Protein AF-E3L782-F1 (afdb_monomer)

Secondary structure (DSSP, 8-state):
---PPP---PPPPPTTS--STTPPPHHHHHHHHHHSTTHHHHHHHGGG-HHHHHHHHHHHHHHHHHTT--S--HHHHHHHHHHHHHHHHHHHHHHHHHHTT-SS--HHHHHHHHHH-TTHHHHHHHHTT--------------------------

Mean predicted aligned error: 11.63 Å

Nearest PDB structures (foldseek):
  4lun-assembly1_U  TM=2.383E-01  e=4.162E+00  Saccharomyces cerevisiae S288C

Sequence (155 aa):
MSSARPFQRRRDPPWDLDGINHGPSSNAILLQWISTEDNYRRWDRTTFDPTERLNICEEIVRHMQMQGIAHRHARGINTRIQILRRSYNTAREFVNHARGNTNEIAPVILGYAQRVCPYWDLLDPVMGGQHPQSHQAYTLADSETSSDTESTNTI

Radius of gyration: 25.57 Å; Cα contacts (8 Å, |Δi|>4): 113; chains: 1; bounding box: 50×73×89 Å

Organism: Puccinia graminis f. sp. tritici (strain CRL 75-36-700-3 / race SCCL) (NCBI:txid418459)

pLDDT: mean 83.86, std 20.06, range [38.28, 98.44]

Structure (mmCIF, N/CA/C/O backbone):
data_AF-E3L782-F1
#
_entry.id   AF-E3L782-F1
#
loop_
_atom_site.group_PDB
_atom_site.id
_atom_site.type_symbol
_atom_site.label_atom_id
_atom_site.label_alt_id
_atom_site.label_comp_id
_atom_site.label_asym_id
_atom_site.label_entity_id
_atom_site.label_seq_id
_atom_site.pdbx_PDB_ins_code
_atom_site.Cartn_x
_atom_site.Cartn_y
_atom_site.Cartn_z
_atom_site.occupancy
_atom_site.B_iso_or_equiv
_atom_site.auth_seq_id
_atom_site.auth_comp_id
_atom_site.auth_asym_id
_atom_site.auth_atom_id
_atom_site.pdbx_PDB_model_num
ATOM 1 N N . MET A 1 1 ? 6.777 -18.622 46.997 1.00 39.44 1 MET A N 1
ATOM 2 C CA . MET A 1 1 ? 7.573 -17.958 45.941 1.00 39.44 1 MET A CA 1
ATOM 3 C C . MET A 1 1 ? 6.720 -17.902 44.680 1.00 39.44 1 MET A C 1
ATOM 5 O O . MET A 1 1 ? 6.605 -18.905 43.990 1.00 39.44 1 MET A O 1
ATOM 9 N N . SER A 1 2 ? 6.039 -16.782 44.430 1.00 45.66 2 SER A N 1
ATOM 10 C CA . SER A 1 2 ? 5.194 -16.618 43.240 1.00 45.66 2 SER A CA 1
ATOM 11 C C . SER A 1 2 ? 6.065 -16.230 42.051 1.00 45.66 2 SER A C 1
ATOM 13 O O . SER A 1 2 ? 6.629 -15.140 42.024 1.00 45.66 2 SER A O 1
ATOM 15 N N . SER A 1 3 ? 6.205 -17.133 41.082 1.00 45.53 3 SER A N 1
ATOM 16 C CA . SER A 1 3 ? 6.888 -16.842 39.823 1.00 45.53 3 SER A CA 1
ATOM 17 C C . SER A 1 3 ? 5.935 -16.051 38.924 1.00 45.53 3 SER A C 1
ATOM 19 O O . SER A 1 3 ? 4.973 -16.598 38.382 1.00 45.53 3 SER A O 1
ATOM 21 N N . ALA A 1 4 ? 6.157 -14.740 38.815 1.00 55.34 4 ALA A N 1
ATOM 22 C CA . ALA A 1 4 ? 5.481 -13.914 37.827 1.00 55.34 4 ALA A CA 1
ATOM 23 C C . ALA A 1 4 ? 5.987 -14.319 36.436 1.00 55.34 4 ALA A C 1
ATOM 25 O O . ALA A 1 4 ? 7.176 -14.200 36.138 1.00 55.34 4 ALA A O 1
ATOM 26 N N . ARG A 1 5 ? 5.085 -14.824 35.585 1.00 54.94 5 ARG A N 1
ATOM 27 C CA . ARG A 1 5 ? 5.408 -15.106 34.183 1.00 54.94 5 ARG A CA 1
ATOM 28 C C . ARG A 1 5 ? 5.809 -13.786 33.516 1.00 54.94 5 ARG A C 1
ATOM 30 O O . ARG A 1 5 ? 5.038 -12.829 33.605 1.00 54.94 5 ARG A O 1
ATOM 37 N N . PRO A 1 6 ? 6.972 -13.702 32.851 1.00 51.19 6 PRO A N 1
ATOM 38 C CA . PRO A 1 6 ? 7.335 -12.493 32.136 1.00 51.19 6 PRO A CA 1
ATOM 39 C C . PRO A 1 6 ? 6.281 -12.238 31.056 1.00 51.19 6 PRO A C 1
ATOM 41 O O . PRO A 1 6 ? 5.948 -13.141 30.285 1.00 51.19 6 PRO A O 1
ATOM 44 N N . PHE A 1 7 ? 5.746 -11.014 31.007 1.00 48.34 7 PHE A N 1
ATOM 45 C CA . PHE A 1 7 ? 4.924 -10.546 29.896 1.00 48.34 7 PHE A CA 1
ATOM 46 C C . PHE A 1 7 ? 5.781 -10.583 28.630 1.00 48.34 7 PHE A C 1
ATOM 48 O O . PHE A 1 7 ? 6.479 -9.627 28.288 1.00 48.34 7 PHE A O 1
ATOM 55 N N . GLN A 1 8 ? 5.758 -11.712 27.929 1.00 55.75 8 GLN A N 1
ATOM 56 C CA . GLN A 1 8 ? 6.239 -11.780 26.564 1.00 55.75 8 GLN A CA 1
ATOM 57 C C . GLN A 1 8 ? 5.331 -10.854 25.760 1.00 55.75 8 GLN A C 1
ATOM 59 O O . GLN A 1 8 ? 4.176 -11.195 25.499 1.00 55.75 8 GLN A O 1
ATOM 64 N N . ARG A 1 9 ? 5.830 -9.661 25.406 1.00 56.12 9 ARG A N 1
ATOM 65 C CA . ARG A 1 9 ? 5.180 -8.807 24.408 1.00 56.12 9 ARG A CA 1
ATOM 66 C C . ARG A 1 9 ? 5.077 -9.640 23.140 1.00 56.12 9 ARG A C 1
ATOM 68 O O . ARG A 1 9 ? 6.077 -9.845 22.451 1.00 56.12 9 ARG A O 1
ATOM 75 N N . ARG A 1 10 ? 3.895 -10.199 22.885 1.00 67.81 10 ARG A N 1
ATOM 76 C CA . ARG A 1 10 ? 3.639 -10.929 21.652 1.00 67.81 10 ARG A CA 1
ATOM 77 C C . ARG A 1 10 ? 3.808 -9.915 20.531 1.00 67.81 10 ARG A C 1
ATOM 79 O O . ARG A 1 10 ? 3.151 -8.881 20.542 1.00 67.81 10 ARG A O 1
ATOM 86 N N . ARG A 1 11 ? 4.771 -10.161 19.641 1.00 76.25 11 ARG A N 1
ATOM 87 C CA . ARG A 1 11 ? 4.886 -9.374 18.413 1.00 76.25 11 ARG A CA 1
ATOM 88 C C . ARG A 1 11 ? 3.576 -9.541 17.657 1.00 76.25 11 ARG A C 1
ATOM 90 O O . ARG A 1 11 ? 3.062 -10.661 17.602 1.00 76.25 11 ARG A O 1
ATOM 97 N N . ASP A 1 12 ? 3.062 -8.448 17.109 1.00 82.81 12 ASP A N 1
ATOM 98 C CA . ASP A 1 12 ? 1.870 -8.518 16.275 1.00 82.81 12 ASP A CA 1
ATOM 99 C C . ASP A 1 12 ? 2.096 -9.525 15.143 1.00 82.81 12 ASP A C 1
ATOM 101 O O . ASP A 1 12 ? 3.210 -9.592 14.599 1.00 82.81 12 ASP A O 1
ATOM 105 N N . PRO A 1 13 ? 1.073 -10.314 14.780 1.00 89.38 13 PRO A N 1
ATOM 106 C CA . PRO A 1 13 ? 1.202 -11.248 13.679 1.00 89.38 13 PRO A CA 1
ATOM 107 C C . PRO A 1 13 ? 1.585 -10.519 12.374 1.00 89.38 13 PRO A C 1
ATOM 109 O O . PRO A 1 13 ? 1.259 -9.335 12.196 1.00 89.38 13 PRO A O 1
ATOM 112 N N . PRO A 1 14 ? 2.283 -11.192 11.441 1.00 93.94 14 PRO A N 1
ATOM 113 C CA . PRO A 1 14 ? 2.568 -10.636 10.121 1.00 93.94 14 PRO A CA 1
ATOM 114 C C . PRO A 1 14 ? 1.285 -10.193 9.407 1.00 93.94 14 PRO A C 1
ATOM 116 O O . PRO A 1 14 ? 0.268 -10.869 9.495 1.00 93.94 14 PRO A O 1
ATOM 119 N N . TRP A 1 15 ? 1.345 -9.088 8.662 1.00 96.00 15 TRP A N 1
ATOM 120 C CA . TRP A 1 15 ? 0.179 -8.467 8.011 1.00 96.00 15 TRP A CA 1
ATOM 121 C C . TRP A 1 15 ? -0.518 -9.346 6.967 1.00 96.00 15 TRP A C 1
ATOM 123 O O . TRP A 1 15 ? -1.647 -9.056 6.593 1.00 96.00 15 TRP A O 1
ATOM 133 N N . ASP A 1 16 ? 0.155 -10.385 6.477 1.00 95.88 16 ASP A N 1
ATOM 134 C CA . ASP A 1 16 ? -0.392 -11.355 5.524 1.00 95.88 16 ASP A CA 1
ATOM 135 C C . ASP A 1 16 ? -1.007 -12.586 6.193 1.00 95.88 16 ASP A C 1
ATOM 137 O O . ASP A 1 16 ? -1.721 -13.338 5.540 1.00 95.88 16 ASP A O 1
ATOM 141 N N . LEU A 1 17 ? -0.733 -12.798 7.483 1.00 94.69 17 LEU A N 1
ATOM 142 C CA . LEU A 1 17 ? -1.048 -14.032 8.211 1.00 94.69 17 LEU A CA 1
ATOM 143 C C . LEU A 1 17 ? -1.902 -13.780 9.458 1.00 94.69 17 LEU A C 1
ATOM 145 O O . LEU A 1 17 ? -1.984 -14.629 10.340 1.00 94.69 17 LEU A O 1
ATOM 149 N N . ASP A 1 18 ? -2.503 -12.600 9.559 1.00 95.75 18 ASP A N 1
ATOM 150 C CA . ASP A 1 18 ? -3.276 -12.165 10.719 1.00 95.75 18 ASP A CA 1
ATOM 151 C C . ASP A 1 18 ? -4.794 -12.199 10.499 1.00 95.75 18 ASP A C 1
ATOM 153 O O . ASP A 1 18 ? -5.545 -11.693 11.334 1.00 95.75 18 ASP A O 1
ATOM 157 N N . GLY A 1 19 ? -5.234 -12.799 9.389 1.00 95.06 19 GLY A N 1
ATOM 158 C CA . GLY A 1 19 ? -6.642 -13.060 9.115 1.00 95.06 19 GLY A CA 1
ATOM 159 C C . GLY A 1 19 ? -7.257 -13.988 10.165 1.00 95.06 19 GLY A C 1
ATOM 160 O O . GLY A 1 19 ? -6.618 -14.925 10.647 1.00 95.06 19 GLY A O 1
ATOM 161 N N . ILE A 1 20 ? -8.516 -13.729 10.520 1.00 93.69 20 ILE A N 1
ATOM 162 C CA . ILE A 1 20 ? -9.266 -14.480 11.535 1.00 93.69 20 ILE A CA 1
ATOM 163 C C . ILE A 1 20 ? -10.400 -15.247 10.856 1.00 93.69 20 ILE A C 1
ATOM 165 O O . ILE A 1 20 ? -11.035 -14.720 9.951 1.00 93.69 20 ILE A O 1
ATOM 169 N N . ASN A 1 21 ? -10.676 -16.482 11.293 1.00 90.88 21 ASN A N 1
ATOM 170 C CA . ASN A 1 21 ? -11.780 -17.316 10.787 1.00 90.88 21 ASN A CA 1
ATOM 171 C C . ASN A 1 21 ? -11.799 -17.463 9.252 1.00 90.88 21 ASN A C 1
ATOM 173 O O . ASN A 1 21 ? -12.857 -17.382 8.636 1.00 90.88 21 ASN A O 1
ATOM 177 N N . HIS A 1 22 ? -10.628 -17.656 8.633 1.00 89.12 22 HIS A N 1
ATOM 178 C CA . HIS A 1 22 ? -10.458 -17.688 7.169 1.00 89.12 22 HIS A CA 1
ATOM 179 C C . HIS A 1 22 ? -10.832 -16.379 6.444 1.00 89.12 22 HIS A C 1
ATOM 181 O O . HIS A 1 22 ? -10.947 -16.363 5.220 1.00 89.12 22 HIS A O 1
ATOM 187 N N . GLY A 1 23 ? -10.999 -15.282 7.184 1.00 93.56 23 GLY A N 1
ATOM 188 C CA . GLY A 1 23 ? -11.201 -13.942 6.650 1.00 93.56 23 GLY A CA 1
ATOM 189 C C . GLY A 1 23 ? -9.926 -13.329 6.056 1.00 93.56 23 GLY A C 1
ATOM 190 O O . GLY A 1 23 ? -8.830 -13.888 6.186 1.00 93.56 23 GLY A O 1
ATOM 191 N N . PRO A 1 24 ? -10.055 -12.163 5.400 1.00 97.06 24 PRO A N 1
ATOM 192 C CA . PRO A 1 24 ? -8.930 -11.489 4.765 1.00 97.06 24 PRO A CA 1
ATOM 193 C C . PRO A 1 24 ? -7.896 -11.024 5.801 1.00 97.06 24 PRO A C 1
ATOM 195 O O . PRO A 1 24 ? -8.240 -10.632 6.915 1.00 97.06 24 PRO A O 1
ATOM 198 N N . SER A 1 25 ? -6.618 -11.041 5.420 1.00 97.69 25 SER A N 1
ATOM 199 C CA . SER A 1 25 ? -5.530 -10.485 6.233 1.00 97.69 25 SER A CA 1
ATOM 200 C C . SER A 1 25 ? -5.544 -8.953 6.231 1.00 97.69 25 SER A C 1
ATOM 202 O O . SER A 1 25 ? -6.154 -8.324 5.361 1.00 97.69 25 SER A O 1
ATOM 204 N N . SER A 1 26 ? -4.816 -8.323 7.156 1.00 98.00 26 SER A N 1
ATOM 205 C CA . SER A 1 26 ? -4.656 -6.864 7.177 1.00 98.00 26 SER A CA 1
ATOM 206 C C . SER A 1 26 ? -4.105 -6.325 5.858 1.00 98.00 26 SER A C 1
ATOM 208 O O . SER A 1 26 ? -4.554 -5.279 5.395 1.00 98.00 26 SER A O 1
ATOM 210 N N . ASN A 1 27 ? -3.149 -7.016 5.227 1.00 97.31 27 ASN A N 1
ATOM 211 C CA . ASN A 1 27 ? -2.641 -6.615 3.915 1.00 97.31 27 ASN A CA 1
ATOM 212 C C . ASN A 1 27 ? -3.717 -6.729 2.835 1.00 97.31 27 ASN A C 1
ATOM 214 O O . ASN A 1 27 ? -3.847 -5.805 2.039 1.00 97.31 27 ASN A O 1
ATOM 218 N N . ALA A 1 28 ? -4.498 -7.812 2.813 1.00 97.38 28 ALA A N 1
ATOM 219 C CA . ALA A 1 28 ? -5.571 -7.975 1.835 1.00 97.38 28 ALA A CA 1
ATOM 220 C C . ALA A 1 28 ? -6.626 -6.863 1.967 1.00 97.38 28 ALA A C 1
ATOM 222 O O . ALA A 1 28 ? -6.986 -6.238 0.972 1.00 97.38 28 ALA A O 1
ATOM 223 N N . ILE A 1 29 ? -7.051 -6.548 3.198 1.00 97.94 29 ILE A N 1
ATOM 224 C CA . ILE A 1 29 ? -7.979 -5.440 3.480 1.00 97.94 29 ILE A CA 1
ATOM 225 C C . ILE A 1 29 ? -7.376 -4.103 3.034 1.00 97.94 29 ILE A C 1
ATOM 227 O O . ILE A 1 29 ? -8.053 -3.298 2.399 1.00 97.94 29 ILE A O 1
ATOM 231 N N . LEU A 1 30 ? -6.098 -3.863 3.343 1.00 97.69 30 LEU A N 1
ATOM 232 C CA . LEU A 1 30 ? -5.428 -2.611 3.002 1.00 97.69 30 LEU A CA 1
ATOM 233 C C . LEU A 1 30 ? -5.285 -2.425 1.488 1.00 97.69 30 LEU A C 1
ATOM 235 O O . LEU A 1 30 ? -5.543 -1.338 0.980 1.00 97.69 30 LEU A O 1
ATOM 239 N N . LEU A 1 31 ? -4.894 -3.477 0.768 1.00 97.56 31 LEU A N 1
ATOM 240 C CA . LEU A 1 31 ? -4.765 -3.463 -0.689 1.00 97.56 31 LEU A CA 1
ATOM 241 C C . LEU A 1 31 ? -6.119 -3.262 -1.364 1.00 97.56 31 LEU A C 1
ATOM 243 O O . LEU A 1 31 ? -6.212 -2.461 -2.293 1.00 97.56 31 LEU A O 1
ATOM 247 N N . GLN A 1 32 ? -7.168 -3.917 -0.861 1.00 97.25 32 GLN A N 1
ATOM 248 C CA . GLN A 1 32 ? -8.530 -3.695 -1.335 1.00 97.25 32 GLN A CA 1
ATOM 249 C C . GLN A 1 32 ? -8.948 -2.237 -1.132 1.00 97.25 32 GLN A C 1
ATOM 251 O O . GLN A 1 32 ? -9.429 -1.608 -2.070 1.00 97.25 32 GLN A O 1
ATOM 256 N N . TRP A 1 33 ? -8.733 -1.678 0.064 1.00 97.44 33 TRP A N 1
ATOM 257 C CA . TRP A 1 33 ? -9.085 -0.287 0.359 1.00 97.44 33 TRP A CA 1
ATOM 258 C C . TRP A 1 33 ? -8.330 0.693 -0.548 1.00 97.44 33 TRP A C 1
ATOM 260 O O . TRP A 1 33 ? -8.957 1.572 -1.132 1.00 97.44 33 TRP A O 1
ATOM 270 N N . ILE A 1 34 ? -7.013 0.506 -0.727 1.00 96.31 34 ILE A N 1
ATOM 271 C CA . ILE A 1 34 ? -6.165 1.326 -1.615 1.00 96.31 34 ILE A CA 1
ATOM 272 C C . ILE A 1 34 ? -6.670 1.277 -3.059 1.00 96.31 34 ILE A C 1
ATOM 274 O O . ILE A 1 34 ? -6.683 2.308 -3.724 1.00 96.31 34 ILE A O 1
ATOM 278 N N . SER A 1 35 ? -7.085 0.097 -3.522 1.00 94.38 35 SER A N 1
ATOM 279 C CA . SER A 1 35 ? -7.498 -0.140 -4.911 1.00 94.38 35 SER A CA 1
ATOM 280 C C . SER A 1 35 ? -8.963 0.198 -5.189 1.00 94.38 35 SER A C 1
ATOM 282 O O . SER A 1 35 ? -9.423 0.048 -6.318 1.00 94.38 35 SER A O 1
ATOM 284 N N . THR A 1 36 ? -9.709 0.632 -4.172 1.00 94.94 36 THR A N 1
ATOM 285 C CA . THR A 1 36 ? -11.118 1.002 -4.302 1.00 94.94 36 THR A CA 1
ATOM 286 C C . THR A 1 36 ? -11.234 2.509 -4.515 1.00 94.94 36 THR A C 1
ATOM 288 O O . THR A 1 36 ? -10.804 3.292 -3.668 1.00 94.94 36 THR A O 1
ATOM 291 N N . GLU A 1 37 ? -11.859 2.909 -5.623 1.00 91.50 37 GLU A N 1
ATOM 292 C CA . GLU A 1 37 ? -12.161 4.311 -5.948 1.00 91.50 37 GLU A CA 1
ATOM 293 C C . GLU A 1 37 ? -10.931 5.245 -5.822 1.00 91.50 37 GLU A C 1
ATOM 295 O O . GLU A 1 37 ? -9.822 4.898 -6.221 1.00 91.50 37 GLU A O 1
ATOM 300 N N . ASP A 1 38 ? -11.119 6.452 -5.275 1.00 93.25 38 ASP A N 1
ATOM 301 C CA . ASP A 1 38 ? -10.081 7.475 -5.099 1.00 93.25 38 ASP A CA 1
ATOM 302 C C . ASP A 1 38 ? -9.420 7.405 -3.704 1.00 93.25 38 ASP A C 1
ATOM 304 O O . ASP A 1 38 ? -8.796 8.370 -3.255 1.00 93.25 38 ASP A O 1
ATOM 308 N N . ASN A 1 39 ? -9.559 6.283 -2.983 1.00 96.31 39 ASN A N 1
ATOM 309 C CA . ASN A 1 39 ? -9.123 6.145 -1.587 1.00 96.31 39 ASN A CA 1
ATOM 310 C C . ASN A 1 39 ? -7.627 6.408 -1.402 1.00 96.31 39 ASN A C 1
ATOM 312 O O . ASN A 1 39 ? -7.226 7.165 -0.511 1.00 96.31 39 ASN A O 1
ATOM 316 N N . TYR A 1 40 ? -6.783 5.839 -2.267 1.00 96.31 40 TYR A N 1
ATOM 317 C CA . TYR A 1 40 ? -5.348 6.106 -2.207 1.00 96.31 40 TYR A CA 1
ATOM 318 C C . TYR A 1 40 ? -5.039 7.594 -2.387 1.00 96.31 40 TYR A C 1
ATOM 320 O O . TYR A 1 40 ? -4.255 8.151 -1.619 1.00 96.31 40 TYR A O 1
ATOM 328 N N . ARG A 1 41 ? -5.685 8.266 -3.348 1.00 94.56 41 ARG A N 1
ATOM 329 C CA . ARG A 1 41 ? -5.489 9.703 -3.578 1.00 94.56 41 ARG A CA 1
ATOM 330 C C . ARG A 1 41 ? -6.009 10.531 -2.406 1.00 94.56 41 ARG A C 1
ATOM 332 O O . ARG A 1 41 ? -5.370 11.519 -2.043 1.00 94.56 41 ARG A O 1
ATOM 339 N N . ARG A 1 42 ? -7.120 10.118 -1.781 1.00 95.88 42 ARG A N 1
ATOM 340 C CA . ARG A 1 42 ? -7.647 10.720 -0.547 1.00 95.88 42 ARG A CA 1
ATOM 341 C C . ARG A 1 42 ? -6.592 10.683 0.557 1.00 95.88 42 ARG A C 1
ATOM 343 O O . ARG A 1 42 ? -6.303 11.716 1.149 1.00 95.88 42 ARG A O 1
ATOM 350 N N . TRP A 1 43 ? -5.946 9.538 0.770 1.00 97.06 43 TRP A N 1
ATOM 351 C CA . TRP A 1 43 ? -4.845 9.409 1.730 1.00 97.06 43 TRP A CA 1
ATOM 352 C C . TRP A 1 43 ? -3.565 10.153 1.304 1.00 97.06 43 TRP A C 1
ATOM 354 O O . TRP A 1 43 ? -2.857 10.714 2.141 1.00 97.06 43 TRP A O 1
ATOM 364 N N . ASP A 1 44 ? -3.22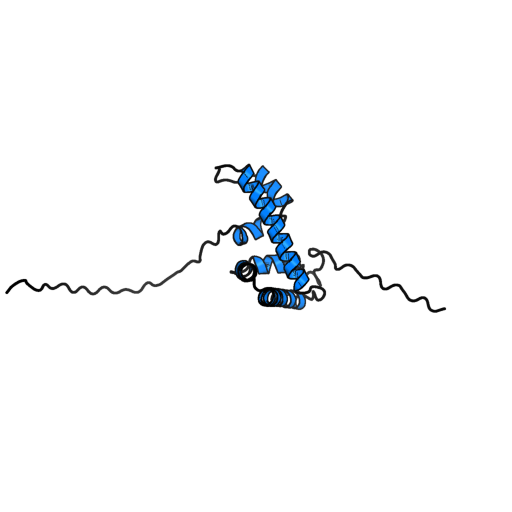9 10.191 0.015 1.00 95.62 44 ASP A N 1
ATOM 365 C CA . ASP A 1 44 ? -2.016 10.866 -0.463 1.00 95.62 44 ASP A CA 1
ATOM 366 C C . ASP A 1 44 ? -2.104 12.393 -0.291 1.00 95.62 44 ASP A C 1
ATOM 368 O O . ASP A 1 44 ? -1.146 13.034 0.148 1.00 95.62 44 ASP A O 1
ATOM 372 N N . ARG A 1 45 ? -3.290 12.971 -0.515 1.00 95.94 45 ARG A N 1
ATOM 373 C CA . ARG A 1 45 ? -3.561 14.411 -0.351 1.00 95.94 45 ARG A CA 1
ATOM 374 C C . ARG A 1 45 ? -3.364 14.926 1.074 1.00 95.94 45 ARG A C 1
ATOM 376 O O . ARG A 1 45 ? -3.055 16.100 1.246 1.00 95.94 45 ARG A O 1
ATOM 383 N N . THR A 1 46 ? -3.447 14.069 2.089 1.00 96.50 46 THR A N 1
ATOM 384 C CA . THR A 1 46 ? -3.247 14.457 3.499 1.00 96.50 46 THR A CA 1
ATOM 385 C C . THR A 1 46 ? -1.772 14.496 3.907 1.00 96.50 46 THR A C 1
ATOM 387 O O . THR A 1 46 ? -1.437 14.360 5.083 1.00 96.50 46 THR A O 1
ATOM 390 N N . THR A 1 47 ? -0.837 14.611 2.954 1.00 89.94 47 THR A N 1
ATOM 391 C CA . THR A 1 47 ? 0.616 14.583 3.237 1.00 89.94 47 THR A CA 1
ATOM 392 C C . THR A 1 47 ? 1.031 15.655 4.246 1.00 89.94 47 THR A C 1
ATOM 394 O O . THR A 1 47 ? 1.886 15.399 5.092 1.00 89.94 47 THR A O 1
ATOM 397 N N . PHE A 1 48 ? 0.379 16.816 4.203 1.00 92.88 48 PHE A N 1
ATOM 398 C CA . PHE A 1 48 ? 0.634 17.940 5.105 1.00 92.88 48 PHE A CA 1
ATOM 399 C C . PHE A 1 48 ? -0.442 18.113 6.189 1.00 92.88 48 PHE A C 1
ATOM 401 O O . PHE A 1 48 ? -0.395 19.089 6.931 1.00 92.88 48 PHE A O 1
ATOM 408 N N . ASP A 1 49 ? -1.374 17.162 6.311 1.00 96.50 49 ASP A N 1
ATOM 409 C CA . ASP A 1 49 ? -2.422 17.152 7.337 1.00 96.50 49 ASP A CA 1
ATOM 410 C C . ASP A 1 49 ? -2.367 15.838 8.139 1.00 96.50 49 ASP A C 1
ATOM 412 O O . ASP A 1 49 ? -3.018 14.847 7.787 1.00 96.50 49 ASP A O 1
ATOM 416 N N . PRO A 1 50 ? -1.557 15.785 9.216 1.00 94.38 50 PRO A N 1
ATOM 417 C CA . PRO A 1 50 ? -1.411 14.582 10.029 1.00 94.38 50 PRO A CA 1
ATOM 418 C C . PRO A 1 50 ? -2.714 14.130 10.694 1.00 94.38 50 PRO A C 1
ATOM 420 O O . PRO A 1 50 ? -2.882 12.932 10.918 1.00 94.38 50 PRO A O 1
ATOM 423 N N . THR A 1 51 ? -3.613 15.062 11.018 1.00 96.94 51 THR A N 1
ATOM 424 C CA . THR A 1 51 ? -4.887 14.759 11.679 1.00 96.94 51 THR A CA 1
ATOM 425 C C . THR A 1 51 ? -5.813 14.055 10.703 1.00 96.94 51 THR A C 1
ATOM 427 O O . THR A 1 51 ? -6.256 12.941 10.977 1.00 96.94 51 THR A O 1
ATOM 430 N N . GLU A 1 52 ? -6.020 14.634 9.520 1.00 97.25 52 GLU A N 1
ATOM 431 C CA . GLU A 1 52 ? -6.869 14.021 8.499 1.00 97.25 52 GLU A CA 1
ATOM 432 C C . GLU A 1 52 ? -6.279 12.701 7.992 1.00 97.25 52 GLU A C 1
ATOM 434 O O . GLU A 1 52 ? -6.990 11.721 7.755 1.00 97.25 52 GLU A O 1
ATOM 439 N N . ARG A 1 53 ? -4.947 12.610 7.922 1.00 97.38 53 ARG A N 1
ATOM 440 C CA . ARG A 1 53 ? -4.266 11.350 7.618 1.00 97.38 53 ARG A CA 1
ATOM 441 C C . ARG A 1 53 ? -4.594 10.256 8.630 1.00 97.38 53 ARG A C 1
ATOM 443 O O . ARG A 1 53 ? -4.790 9.106 8.231 1.00 97.38 53 ARG A O 1
ATOM 450 N N . LEU A 1 54 ? -4.627 10.584 9.922 1.00 97.62 54 LEU A N 1
ATOM 451 C CA . LEU A 1 54 ? -4.989 9.626 10.963 1.00 97.62 54 LEU A CA 1
ATOM 452 C C . LEU A 1 54 ? -6.476 9.270 10.916 1.00 97.62 54 LEU A C 1
ATOM 454 O O . LEU A 1 54 ? -6.768 8.086 11.042 1.00 97.62 54 LEU A O 1
ATOM 458 N N . ASN A 1 55 ? -7.374 10.216 10.630 1.00 98.12 55 ASN A N 1
ATOM 459 C CA . ASN A 1 55 ? -8.807 9.942 10.449 1.00 98.12 55 ASN A CA 1
ATOM 460 C C . ASN A 1 55 ? -9.052 8.894 9.351 1.00 98.12 55 ASN A C 1
ATOM 462 O O . ASN A 1 55 ? -9.757 7.908 9.568 1.00 98.12 55 ASN A O 1
ATOM 466 N N . ILE A 1 56 ? -8.394 9.045 8.196 1.00 98.12 56 ILE A N 1
ATOM 467 C CA . ILE A 1 56 ? -8.450 8.054 7.108 1.00 98.12 56 ILE A CA 1
ATOM 468 C C . ILE A 1 56 ? -7.891 6.699 7.567 1.00 98.12 56 ILE A C 1
ATOM 470 O O . ILE A 1 56 ? -8.425 5.641 7.243 1.00 98.12 56 ILE A O 1
ATOM 474 N N . CYS A 1 57 ? -6.808 6.698 8.345 1.00 98.38 57 CYS A N 1
ATOM 475 C CA . CYS A 1 57 ? -6.247 5.452 8.862 1.00 98.38 57 CYS A CA 1
ATOM 476 C C . CYS A 1 57 ? -7.158 4.784 9.907 1.00 98.38 57 CYS A C 1
ATOM 478 O O . CYS A 1 57 ? -7.172 3.557 9.995 1.00 98.38 57 CYS A O 1
ATOM 480 N N . GLU A 1 58 ? -7.914 5.551 10.691 1.00 98.38 58 GLU A N 1
ATOM 481 C CA . GLU A 1 58 ? -8.908 5.031 11.634 1.00 98.38 58 GLU A CA 1
ATOM 482 C C . GLU A 1 58 ? -10.096 4.379 10.927 1.00 98.38 58 GLU A C 1
ATOM 484 O O . GLU A 1 58 ? -10.576 3.346 11.388 1.00 98.38 58 GLU A O 1
ATOM 489 N N . GLU A 1 59 ? -10.537 4.915 9.790 1.00 98.06 59 GLU A N 1
ATOM 490 C CA . GLU A 1 59 ? -11.534 4.262 8.932 1.00 98.06 59 GLU A CA 1
ATOM 491 C C . GLU A 1 59 ? -11.079 2.849 8.537 1.00 98.06 59 GLU A C 1
ATOM 493 O O . GLU A 1 59 ? -11.811 1.876 8.726 1.00 98.06 59 GLU A O 1
ATOM 498 N N . ILE A 1 60 ? -9.830 2.706 8.090 1.00 98.06 60 ILE A N 1
ATOM 499 C CA . ILE A 1 60 ? -9.245 1.404 7.736 1.00 98.06 60 ILE A CA 1
ATOM 500 C C . ILE A 1 60 ? -9.170 0.479 8.961 1.00 98.06 60 ILE A C 1
ATOM 502 O O . ILE A 1 60 ? -9.462 -0.713 8.852 1.00 98.06 60 ILE A O 1
ATOM 506 N N . VAL A 1 61 ? -8.827 1.007 10.144 1.00 98.44 61 VAL A N 1
ATOM 507 C CA . VAL A 1 61 ? -8.863 0.227 11.395 1.00 98.44 61 VAL A CA 1
ATOM 508 C C . VAL A 1 61 ? -10.273 -0.296 11.671 1.00 98.44 61 VAL A C 1
ATOM 510 O O . VAL A 1 61 ? -10.414 -1.468 12.013 1.00 98.44 61 VAL A O 1
ATOM 513 N N . ARG A 1 62 ? -11.320 0.515 11.476 1.00 98.31 62 ARG A N 1
ATOM 514 C CA . ARG A 1 62 ? -12.713 0.059 11.636 1.00 98.31 62 ARG A CA 1
ATOM 515 C C . ARG A 1 62 ? -13.044 -1.065 10.652 1.00 98.31 62 ARG A C 1
ATOM 517 O O . ARG A 1 62 ? -13.650 -2.053 11.057 1.00 98.31 62 ARG A O 1
ATOM 524 N N . HIS A 1 63 ? -12.584 -0.981 9.400 1.00 97.12 63 HIS A N 1
ATOM 525 C CA . HIS A 1 63 ? -12.723 -2.083 8.437 1.00 97.12 63 HIS A CA 1
ATOM 526 C C . HIS A 1 63 ? -12.043 -3.373 8.907 1.00 97.12 63 HIS A C 1
ATOM 528 O O . HIS A 1 63 ? -12.648 -4.441 8.828 1.00 97.12 63 HIS A O 1
ATOM 534 N N . MET A 1 64 ? -10.829 -3.285 9.453 1.00 97.69 64 MET A N 1
ATOM 535 C CA . MET A 1 64 ? -10.122 -4.441 10.018 1.00 97.69 64 MET A CA 1
ATOM 536 C C . MET A 1 64 ? -10.847 -5.030 11.233 1.00 97.69 64 MET A C 1
ATOM 538 O O . MET A 1 64 ? -10.999 -6.247 11.328 1.00 97.69 64 MET A O 1
ATOM 542 N N . GLN A 1 65 ? -11.372 -4.182 12.119 1.00 97.12 65 GLN A N 1
ATOM 543 C CA . GLN A 1 65 ? -12.138 -4.606 13.293 1.00 97.12 65 GLN A CA 1
ATOM 544 C C . GLN A 1 65 ? -13.435 -5.329 12.914 1.00 97.12 65 GLN A C 1
ATOM 546 O O . GLN A 1 65 ? -13.765 -6.333 13.542 1.00 97.12 65 GLN A O 1
ATOM 551 N N . MET A 1 66 ? -14.132 -4.886 11.861 1.00 96.06 66 MET A N 1
ATOM 552 C CA . MET A 1 66 ? -15.311 -5.589 11.331 1.00 96.06 66 MET A CA 1
ATOM 553 C C . MET A 1 66 ? -14.980 -7.000 10.816 1.00 96.06 66 MET A C 1
ATOM 555 O O . MET A 1 66 ? -15.849 -7.865 10.818 1.00 96.06 66 MET A O 1
ATOM 559 N N . GLN A 1 67 ? -13.727 -7.251 10.424 1.00 95.94 67 GLN A N 1
ATOM 560 C CA . GLN A 1 67 ? -13.213 -8.573 10.038 1.00 95.94 67 GLN A CA 1
ATOM 561 C C . GLN A 1 67 ? -12.578 -9.337 11.222 1.00 95.94 67 GLN A C 1
ATOM 563 O O . GLN A 1 67 ? -11.939 -10.371 11.038 1.00 95.94 67 GLN A O 1
ATOM 568 N N . GLY A 1 68 ? -12.725 -8.828 12.451 1.00 95.81 68 GLY A N 1
ATOM 569 C CA . GLY A 1 68 ? -12.195 -9.414 13.687 1.00 95.81 68 GLY A CA 1
ATOM 570 C C . GLY A 1 68 ? -10.769 -8.984 14.051 1.00 95.81 68 GLY A C 1
ATOM 571 O O . GLY A 1 68 ? -10.300 -9.269 15.155 1.00 95.81 68 GLY A O 1
ATOM 572 N N . ILE A 1 69 ? -10.062 -8.265 13.179 1.00 96.62 69 ILE A N 1
ATOM 573 C CA . ILE A 1 69 ? -8.668 -7.872 13.397 1.00 96.62 69 ILE A CA 1
ATOM 574 C C . ILE A 1 69 ? -8.605 -6.618 14.285 1.00 96.62 69 ILE A C 1
ATOM 576 O O . ILE A 1 69 ? -8.698 -5.487 13.813 1.00 96.62 69 ILE A O 1
ATOM 580 N N . ALA A 1 70 ? -8.408 -6.815 15.593 1.00 95.56 70 ALA A N 1
ATOM 581 C CA . ALA A 1 70 ? -8.449 -5.733 16.588 1.00 95.56 70 ALA A CA 1
ATOM 582 C C . ALA A 1 70 ? -7.078 -5.180 17.033 1.00 95.56 70 ALA A C 1
ATOM 584 O O . ALA A 1 70 ? -7.022 -4.203 17.774 1.00 95.56 70 ALA A O 1
ATOM 585 N N . HIS A 1 71 ? -5.966 -5.791 16.614 1.00 95.12 71 HIS A N 1
ATOM 586 C CA . HIS A 1 71 ? -4.623 -5.420 17.088 1.00 95.12 71 HIS A CA 1
ATOM 587 C C . HIS A 1 71 ? -3.952 -4.311 16.253 1.00 95.12 71 HIS A C 1
ATOM 589 O O . HIS A 1 71 ? -2.893 -3.808 16.620 1.00 95.12 71 HIS A O 1
ATOM 595 N N . ARG A 1 72 ? -4.547 -3.917 15.120 1.00 96.69 72 ARG A N 1
ATOM 596 C CA . ARG A 1 72 ? -4.030 -2.850 14.252 1.00 96.69 72 ARG A CA 1
ATOM 597 C C . ARG A 1 72 ? -4.486 -1.478 14.744 1.00 96.69 72 ARG A C 1
ATOM 599 O O . ARG A 1 72 ? -5.574 -1.325 15.287 1.00 96.69 72 ARG A O 1
ATOM 606 N N . HIS A 1 73 ? -3.655 -0.463 14.520 1.00 97.00 73 HIS A N 1
ATOM 607 C CA . HIS A 1 73 ? -3.925 0.916 14.928 1.00 97.00 73 HIS A CA 1
ATOM 608 C C . HIS A 1 73 ? -3.557 1.909 13.819 1.00 97.00 73 HIS A C 1
ATOM 610 O O . HIS A 1 73 ? -2.689 1.629 12.989 1.00 97.00 73 HIS A O 1
ATOM 616 N N . ALA A 1 74 ? -4.163 3.101 13.837 1.00 97.81 74 ALA A N 1
ATOM 617 C CA . ALA A 1 74 ? -4.093 4.080 12.746 1.00 97.81 74 ALA A CA 1
ATOM 618 C C . ALA A 1 74 ? -2.655 4.444 12.338 1.00 97.81 74 ALA A C 1
ATOM 620 O O . ALA A 1 74 ? -2.303 4.427 11.161 1.00 97.81 74 ALA A O 1
ATOM 621 N N . ARG A 1 75 ? -1.767 4.682 13.314 1.00 97.38 75 ARG A N 1
ATOM 622 C CA . ARG A 1 75 ? -0.347 4.953 13.026 1.00 97.38 75 ARG A CA 1
ATOM 623 C C . ARG A 1 75 ? 0.336 3.782 12.295 1.00 97.38 75 ARG A C 1
ATOM 625 O O . ARG A 1 75 ? 1.135 4.019 11.396 1.00 97.38 75 ARG A O 1
ATOM 632 N N . GLY A 1 76 ? 0.000 2.540 12.648 1.00 97.25 76 GLY A N 1
ATOM 633 C CA . GLY A 1 76 ? 0.525 1.331 12.012 1.00 97.25 76 GLY A CA 1
ATOM 634 C C . GLY A 1 76 ? 0.002 1.162 10.588 1.00 97.25 76 GLY A C 1
ATOM 635 O O . GLY A 1 76 ? 0.784 0.835 9.699 1.00 97.25 76 GLY A O 1
ATOM 636 N 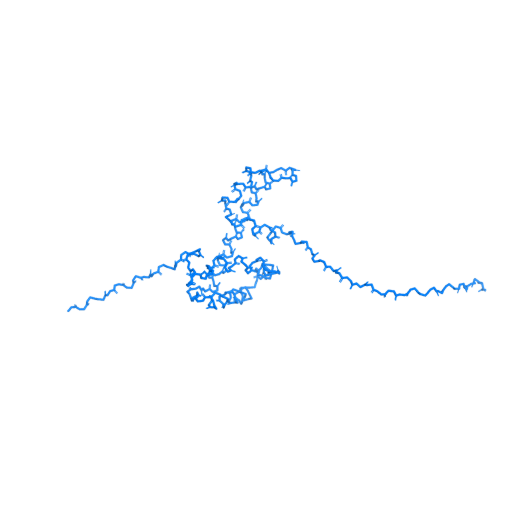N . ILE A 1 77 ? -1.279 1.474 10.355 1.00 98.19 77 ILE A N 1
ATOM 637 C CA . ILE A 1 77 ? -1.860 1.553 9.006 1.00 98.19 77 ILE A CA 1
ATOM 638 C C . ILE A 1 77 ? -1.088 2.562 8.155 1.00 98.19 77 ILE A C 1
ATOM 640 O O . ILE A 1 77 ? -0.599 2.207 7.086 1.00 98.19 77 ILE A O 1
ATOM 644 N N . ASN A 1 78 ? -0.899 3.789 8.650 1.00 97.94 78 ASN A N 1
ATOM 645 C CA . ASN A 1 78 ? -0.167 4.825 7.923 1.00 97.94 78 ASN A CA 1
ATOM 646 C C . ASN A 1 78 ? 1.251 4.366 7.547 1.00 97.94 78 ASN A C 1
ATOM 648 O O . ASN A 1 78 ? 1.661 4.4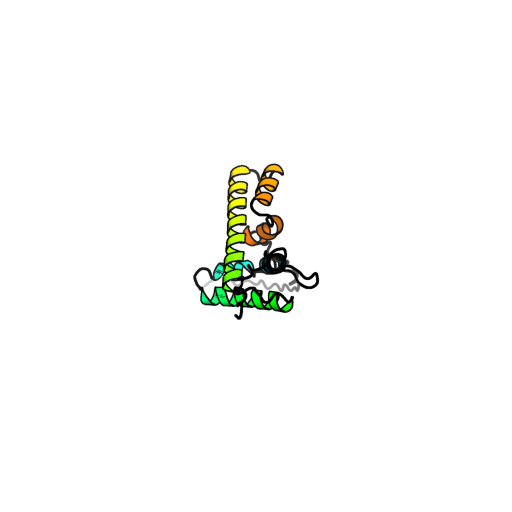78 6.392 1.00 97.94 78 ASN A O 1
ATOM 652 N N . THR A 1 79 ? 1.990 3.796 8.506 1.00 97.69 79 THR A N 1
ATOM 653 C CA . THR A 1 79 ? 3.319 3.226 8.251 1.00 97.69 79 THR A CA 1
ATOM 654 C C . THR A 1 79 ? 3.264 2.116 7.203 1.00 97.69 79 THR A C 1
ATOM 656 O O . THR A 1 79 ? 4.129 2.063 6.329 1.00 97.69 79 THR A O 1
ATOM 659 N N . ARG A 1 80 ? 2.250 1.246 7.239 1.00 97.81 80 ARG A N 1
ATOM 660 C CA . ARG A 1 80 ? 2.116 0.164 6.261 1.00 97.81 80 ARG A CA 1
ATOM 661 C C . ARG A 1 80 ? 1.856 0.687 4.851 1.00 97.81 80 ARG A C 1
ATOM 663 O O . ARG A 1 80 ? 2.537 0.240 3.932 1.00 97.81 80 ARG A O 1
ATOM 670 N N . ILE A 1 81 ? 0.960 1.662 4.681 1.00 97.50 81 ILE A N 1
ATOM 671 C CA . ILE A 1 81 ? 0.711 2.292 3.374 1.00 97.50 81 ILE A CA 1
ATOM 672 C C . ILE A 1 81 ? 1.996 2.943 2.845 1.00 97.50 81 ILE A C 1
ATOM 674 O O . ILE A 1 81 ? 2.338 2.775 1.678 1.00 97.50 81 ILE A O 1
ATOM 678 N N . GLN A 1 82 ? 2.765 3.626 3.700 1.00 97.19 82 GLN A N 1
ATOM 679 C CA . GLN A 1 82 ? 4.056 4.198 3.300 1.00 97.19 82 GLN A CA 1
ATOM 680 C C . GLN A 1 82 ? 5.070 3.135 2.851 1.00 97.19 82 GLN A C 1
ATOM 682 O O . GLN A 1 82 ? 5.805 3.372 1.892 1.00 97.19 82 GLN A O 1
ATOM 687 N N . ILE A 1 83 ? 5.114 1.970 3.507 1.00 97.44 83 ILE A N 1
ATOM 688 C CA . ILE A 1 83 ? 5.973 0.848 3.094 1.00 97.44 83 ILE A CA 1
ATOM 689 C C . ILE A 1 83 ? 5.561 0.334 1.710 1.00 97.44 83 ILE A C 1
ATOM 691 O O . ILE A 1 83 ? 6.432 0.157 0.860 1.00 97.44 83 ILE A O 1
ATOM 695 N N . LEU A 1 84 ? 4.259 0.144 1.469 1.00 97.25 84 LEU A N 1
ATOM 696 C CA . LEU A 1 84 ? 3.731 -0.276 0.165 1.00 97.25 84 LEU A CA 1
ATOM 697 C C . LEU A 1 84 ? 4.049 0.748 -0.931 1.00 97.25 84 LEU A C 1
ATOM 699 O O . LEU A 1 84 ? 4.552 0.389 -1.991 1.00 97.25 84 LEU A O 1
ATOM 703 N N . ARG A 1 85 ? 3.842 2.040 -0.654 1.00 96.62 85 ARG A N 1
ATOM 704 C CA . ARG A 1 85 ? 4.204 3.123 -1.578 1.00 96.62 85 ARG A CA 1
ATOM 705 C C . ARG A 1 85 ? 5.699 3.123 -1.887 1.00 96.62 85 ARG A C 1
ATOM 707 O O . ARG A 1 85 ? 6.088 3.317 -3.033 1.00 96.62 85 ARG A O 1
A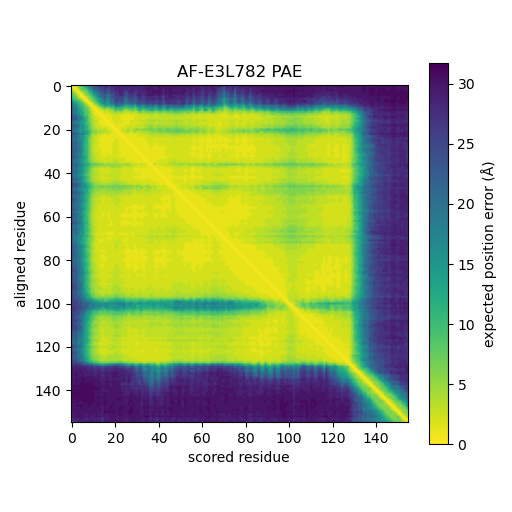TOM 714 N N . ARG A 1 86 ? 6.553 2.921 -0.878 1.00 97.56 86 ARG A N 1
ATOM 715 C CA . ARG A 1 86 ? 8.008 2.896 -1.074 1.00 97.56 86 ARG A CA 1
ATOM 716 C C . ARG A 1 86 ? 8.429 1.705 -1.933 1.00 97.56 86 ARG A C 1
ATOM 718 O O . ARG A 1 86 ? 9.203 1.912 -2.859 1.00 97.56 86 ARG A O 1
ATOM 725 N N . SER A 1 87 ? 7.916 0.500 -1.666 1.00 97.44 87 SER A N 1
ATOM 726 C CA . SER A 1 87 ? 8.242 -0.676 -2.485 1.00 97.44 87 SER A CA 1
ATOM 727 C C . SER A 1 87 ? 7.779 -0.501 -3.931 1.00 97.44 87 SER A C 1
ATOM 729 O O . SER A 1 87 ? 8.541 -0.798 -4.850 1.00 97.44 87 SER A O 1
ATOM 731 N N . TYR A 1 88 ? 6.580 0.055 -4.134 1.00 97.81 88 TYR A N 1
ATOM 732 C CA . TYR A 1 88 ? 6.074 0.408 -5.457 1.00 97.81 88 TYR A CA 1
ATOM 733 C C . TYR A 1 88 ? 6.978 1.422 -6.165 1.00 97.81 88 TYR A C 1
ATOM 735 O O . TYR A 1 88 ? 7.419 1.169 -7.281 1.00 97.81 88 TYR A O 1
ATOM 743 N N . ASN A 1 89 ? 7.320 2.537 -5.513 1.00 96.69 89 ASN A N 1
ATOM 744 C CA . ASN A 1 89 ? 8.168 3.570 -6.109 1.00 96.69 89 ASN A CA 1
ATOM 745 C C . ASN A 1 89 ? 9.544 3.026 -6.511 1.00 96.69 89 ASN A C 1
ATOM 747 O O . ASN A 1 89 ? 10.012 3.331 -7.602 1.00 96.69 89 ASN A O 1
ATOM 751 N N . THR A 1 90 ? 10.163 2.186 -5.675 1.00 97.12 90 THR A N 1
ATOM 752 C CA . THR A 1 90 ? 11.440 1.536 -6.004 1.00 97.12 90 THR A CA 1
ATOM 753 C C . THR A 1 90 ? 11.306 0.606 -7.211 1.00 97.12 90 THR A C 1
ATOM 755 O O . THR A 1 90 ? 12.147 0.637 -8.108 1.00 97.12 90 THR A O 1
ATOM 758 N N . ALA A 1 91 ? 10.244 -0.202 -7.273 1.00 96.94 91 ALA A N 1
ATOM 759 C CA . ALA A 1 91 ? 9.980 -1.045 -8.435 1.00 96.94 91 ALA A CA 1
ATOM 760 C C . ALA A 1 91 ? 9.728 -0.201 -9.699 1.00 96.94 91 ALA A C 1
ATOM 762 O O . ALA A 1 91 ? 10.263 -0.506 -10.763 1.00 96.94 91 ALA A O 1
ATOM 763 N N . ARG A 1 92 ? 8.981 0.902 -9.578 1.00 95.31 92 ARG A N 1
ATOM 764 C CA . ARG A 1 92 ? 8.631 1.797 -10.686 1.00 95.31 92 ARG A CA 1
ATOM 765 C C . ARG A 1 92 ? 9.844 2.535 -11.235 1.00 95.31 92 ARG A C 1
ATOM 767 O O . ARG A 1 92 ? 9.986 2.648 -12.448 1.00 95.31 92 ARG A O 1
ATOM 774 N N . GLU A 1 93 ? 10.722 3.019 -10.364 1.00 94.69 93 GLU A N 1
ATOM 775 C CA . GLU A 1 93 ? 11.988 3.644 -10.747 1.00 94.69 93 GLU A CA 1
ATOM 776 C C . GLU A 1 93 ? 12.854 2.671 -11.554 1.00 94.69 93 GLU A C 1
ATOM 778 O O . GLU A 1 93 ? 13.318 3.015 -12.642 1.00 94.69 93 GLU A O 1
ATOM 783 N N . PHE A 1 94 ? 12.980 1.426 -11.082 1.00 94.62 94 PHE A N 1
ATOM 784 C CA . PHE A 1 94 ? 13.672 0.376 -11.822 1.00 94.62 94 PHE A CA 1
ATOM 785 C C . PHE A 1 94 ? 13.029 0.114 -13.188 1.00 94.62 94 PHE A C 1
ATOM 787 O O . PHE A 1 94 ? 13.737 0.078 -14.190 1.00 94.62 94 PHE A O 1
ATOM 794 N N . VAL A 1 95 ? 11.702 -0.045 -13.250 1.00 93.75 95 VAL A N 1
ATOM 795 C CA . VAL A 1 95 ? 10.977 -0.285 -14.509 1.00 93.75 95 VAL A CA 1
ATOM 796 C C . VAL A 1 95 ? 11.214 0.855 -15.496 1.00 93.75 95 VAL A C 1
ATOM 798 O O . VAL A 1 95 ? 11.530 0.596 -16.655 1.00 93.75 95 VAL A O 1
ATOM 801 N N . ASN A 1 96 ? 11.110 2.107 -15.044 1.00 92.06 96 ASN A N 1
ATOM 802 C CA . ASN A 1 96 ? 11.339 3.288 -15.875 1.00 92.06 96 ASN A CA 1
ATOM 803 C C . ASN A 1 96 ? 12.772 3.338 -16.417 1.00 92.06 96 ASN A C 1
ATOM 805 O O . ASN A 1 96 ? 12.966 3.655 -17.587 1.00 92.06 96 ASN A O 1
ATOM 809 N N . HIS A 1 97 ? 13.763 2.998 -15.589 1.00 91.62 97 HIS A N 1
ATOM 810 C CA . HIS A 1 97 ? 15.161 2.944 -16.007 1.00 91.62 97 HIS A CA 1
ATOM 811 C C . HIS A 1 97 ? 15.429 1.782 -16.979 1.00 91.62 97 HIS A C 1
ATOM 813 O O . HIS A 1 97 ? 16.101 1.953 -17.992 1.00 91.62 97 HIS A 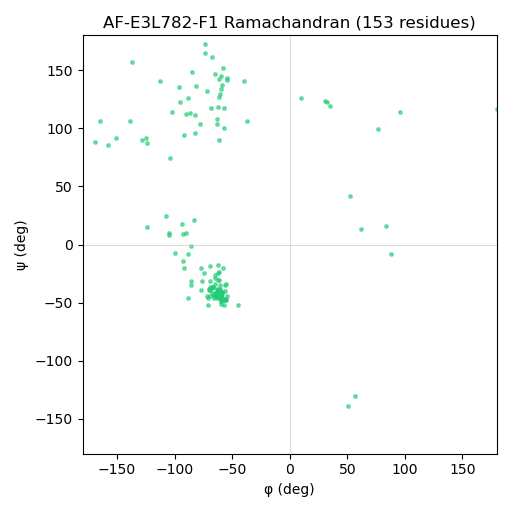O 1
ATOM 819 N N . ALA A 1 98 ? 14.900 0.591 -16.692 1.00 91.25 98 ALA A N 1
ATOM 820 C CA . ALA A 1 98 ? 15.187 -0.629 -17.442 1.00 91.25 98 ALA A CA 1
ATOM 821 C C . ALA A 1 98 ? 14.460 -0.708 -18.793 1.00 91.25 98 ALA A C 1
ATOM 823 O O . ALA A 1 98 ? 14.990 -1.302 -19.729 1.00 91.25 98 ALA A O 1
ATOM 824 N N . ARG A 1 99 ? 13.257 -0.128 -18.917 1.00 89.31 99 ARG A N 1
ATOM 825 C CA . ARG A 1 99 ? 12.480 -0.168 -20.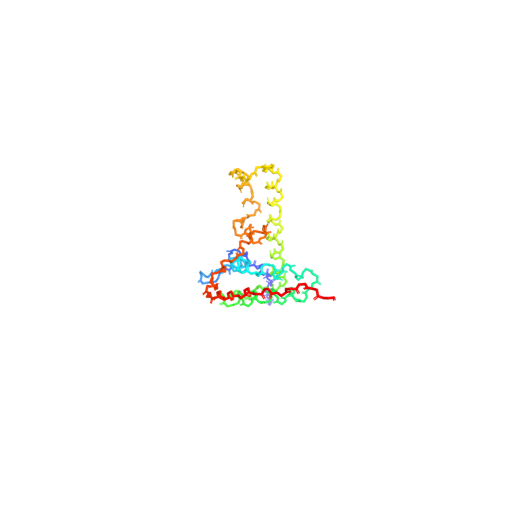173 1.00 89.31 99 ARG A CA 1
ATOM 826 C C . ARG A 1 99 ? 12.989 0.807 -21.244 1.00 89.31 99 ARG A C 1
ATOM 828 O O . ARG A 1 99 ? 12.671 0.644 -22.424 1.00 89.31 99 ARG A O 1
ATOM 835 N N . GLY A 1 100 ? 13.745 1.833 -20.844 1.00 84.94 100 GLY A N 1
ATOM 836 C CA . GLY A 1 100 ? 14.155 2.924 -21.729 1.00 84.94 100 GLY A CA 1
ATOM 837 C C . GLY A 1 100 ? 12.951 3.628 -22.370 1.00 84.94 100 GLY A C 1
ATOM 838 O O . GLY A 1 100 ? 11.991 3.975 -21.685 1.00 84.94 100 GLY A O 1
ATOM 839 N N . ASN A 1 101 ? 12.988 3.799 -23.696 1.00 82.00 101 ASN A N 1
ATOM 840 C CA . ASN A 1 101 ? 11.922 4.443 -24.481 1.00 82.00 101 ASN A CA 1
ATOM 841 C C . ASN A 1 101 ? 10.845 3.461 -24.984 1.00 82.00 101 ASN A C 1
ATOM 843 O O . ASN A 1 101 ? 10.034 3.817 -25.837 1.00 82.00 101 ASN A O 1
ATOM 847 N N . THR A 1 102 ? 10.858 2.214 -24.512 1.00 82.69 102 THR A N 1
ATOM 848 C CA . THR A 1 102 ? 9.919 1.182 -24.964 1.00 82.69 102 THR A CA 1
ATOM 849 C C . THR A 1 102 ? 8.586 1.324 -24.234 1.00 82.69 102 THR A C 1
ATOM 851 O O . THR A 1 102 ? 8.557 1.492 -23.014 1.00 82.69 102 THR A O 1
ATOM 854 N N . ASN A 1 103 ? 7.479 1.215 -24.974 1.00 77.81 103 ASN A N 1
ATOM 855 C CA . ASN A 1 103 ? 6.131 1.255 -24.396 1.00 77.81 103 ASN A CA 1
ATOM 856 C C . ASN A 1 103 ? 5.763 -0.044 -23.657 1.00 77.81 103 ASN A C 1
ATOM 858 O O . ASN A 1 103 ? 4.934 -0.023 -22.752 1.00 77.81 103 ASN A O 1
ATOM 862 N N . GLU A 1 104 ? 6.387 -1.165 -24.018 1.00 84.88 104 GLU A N 1
ATOM 863 C CA . GLU A 1 104 ? 6.147 -2.477 -23.417 1.00 84.88 104 GLU A CA 1
ATOM 864 C C . GLU A 1 104 ? 7.168 -2.795 -22.317 1.00 84.88 104 GLU A C 1
ATOM 866 O O . GLU A 1 104 ? 8.376 -2.598 -22.476 1.00 84.88 104 GLU A O 1
ATOM 871 N N . ILE A 1 105 ? 6.683 -3.325 -21.190 1.00 86.88 105 ILE A N 1
ATOM 872 C CA . ILE A 1 105 ? 7.534 -3.810 -20.100 1.00 86.88 105 ILE A CA 1
ATOM 873 C C . ILE A 1 105 ? 7.897 -5.267 -20.395 1.00 86.88 105 ILE A C 1
ATOM 875 O O . ILE A 1 105 ? 7.041 -6.149 -20.348 1.00 86.88 105 ILE A O 1
ATOM 879 N N . ALA A 1 106 ? 9.176 -5.537 -20.663 1.00 92.12 106 ALA A N 1
ATOM 880 C CA . ALA A 1 106 ? 9.646 -6.900 -20.900 1.00 92.12 106 ALA A CA 1
ATOM 881 C C . ALA A 1 106 ? 9.389 -7.813 -19.675 1.00 92.12 106 ALA A C 1
ATOM 883 O O . ALA A 1 106 ? 9.585 -7.365 -18.539 1.00 92.12 106 ALA A O 1
ATOM 884 N N . PRO A 1 107 ? 9.062 -9.111 -19.859 1.00 93.81 107 PRO A N 1
ATOM 885 C CA . PRO A 1 107 ? 8.744 -10.024 -18.752 1.00 93.81 107 PRO A CA 1
ATOM 886 C C . PRO A 1 107 ? 9.830 -10.116 -17.671 1.00 93.81 107 PRO A C 1
ATOM 888 O O . PRO A 1 107 ? 9.527 -10.236 -16.487 1.00 93.81 107 PRO A O 1
ATOM 891 N N . VAL A 1 108 ? 11.105 -10.007 -1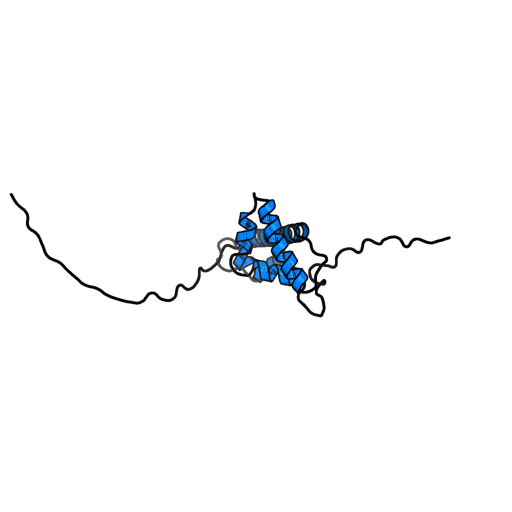8.058 1.00 93.62 108 VAL A N 1
ATOM 892 C CA . VAL A 1 108 ? 12.239 -10.005 -17.116 1.00 93.62 108 VAL A CA 1
ATOM 893 C C . VAL A 1 108 ? 12.248 -8.768 -16.209 1.00 93.62 108 VAL A C 1
ATOM 895 O O . VAL A 1 108 ? 12.569 -8.871 -15.025 1.00 93.62 108 VAL A O 1
ATOM 898 N N . ILE A 1 109 ? 11.853 -7.610 -16.745 1.00 93.81 109 ILE A N 1
ATOM 899 C CA . ILE A 1 109 ? 11.748 -6.350 -16.001 1.00 93.81 109 ILE A CA 1
ATOM 900 C C . ILE A 1 109 ? 10.560 -6.436 -15.040 1.00 93.81 109 ILE A C 1
ATOM 902 O O . ILE A 1 109 ? 10.709 -6.128 -13.856 1.00 93.81 109 ILE A O 1
ATOM 906 N N . LEU A 1 110 ? 9.412 -6.926 -15.522 1.00 94.12 110 LEU A N 1
ATOM 907 C CA . LEU A 1 110 ? 8.217 -7.129 -14.701 1.00 94.12 110 LEU A CA 1
ATOM 908 C C . LEU A 1 110 ? 8.480 -8.108 -13.546 1.00 94.12 110 LEU A C 1
ATOM 910 O O . LEU A 1 110 ? 8.141 -7.814 -12.401 1.00 94.12 110 LEU A O 1
ATOM 914 N N . GLY A 1 111 ? 9.169 -9.221 -13.811 1.00 95.38 111 GLY A N 1
ATOM 915 C CA . GLY A 1 111 ? 9.522 -10.201 -12.782 1.00 95.38 111 GLY A CA 1
ATOM 916 C C . GLY A 1 111 ? 10.442 -9.640 -11.690 1.00 95.38 111 GLY A C 1
ATOM 917 O O . GLY A 1 111 ? 10.354 -10.050 -10.531 1.00 95.38 111 GLY A O 1
ATOM 918 N N . TYR A 1 112 ? 11.307 -8.672 -12.012 1.00 94.50 112 TYR A N 1
ATOM 919 C CA . TYR A 1 112 ? 12.059 -7.942 -10.988 1.00 94.50 112 TYR A CA 1
ATOM 920 C C . TYR A 1 112 ? 11.156 -6.982 -10.202 1.00 94.50 112 TYR A C 1
ATOM 922 O O . TYR A 1 112 ? 11.223 -6.961 -8.971 1.00 94.50 112 TYR A O 1
ATOM 930 N N . ALA A 1 113 ? 10.290 -6.228 -10.886 1.00 95.06 113 ALA A N 1
ATOM 931 C CA . ALA A 1 113 ? 9.339 -5.319 -10.246 1.00 95.06 113 ALA A CA 1
ATOM 932 C C . ALA A 1 113 ? 8.456 -6.047 -9.221 1.00 95.06 113 ALA A C 1
ATOM 934 O O . ALA A 1 113 ? 8.375 -5.609 -8.076 1.00 95.06 113 ALA A O 1
ATOM 935 N N . GLN A 1 114 ? 7.894 -7.203 -9.584 1.00 96.06 114 GLN A N 1
ATOM 936 C CA . GLN A 1 114 ? 7.080 -8.042 -8.695 1.00 96.06 114 GLN A CA 1
ATOM 937 C C . GLN A 1 114 ? 7.877 -8.613 -7.510 1.00 96.06 114 GLN A C 1
ATOM 939 O O . GLN A 1 114 ? 7.332 -8.816 -6.428 1.00 96.06 114 GLN A O 1
ATOM 944 N N . ARG A 1 115 ? 9.190 -8.833 -7.658 1.00 95.75 115 ARG A N 1
ATOM 945 C CA . ARG A 1 115 ? 10.049 -9.248 -6.535 1.00 95.75 115 ARG A CA 1
ATOM 946 C C . ARG A 1 115 ? 10.247 -8.124 -5.517 1.00 95.75 115 ARG A C 1
ATOM 948 O O . ARG A 1 115 ? 10.280 -8.384 -4.317 1.00 95.75 115 ARG A O 1
ATOM 955 N N . VAL A 1 116 ? 10.408 -6.888 -5.988 1.00 95.62 116 VAL A N 1
ATOM 956 C CA . VAL A 1 116 ? 10.595 -5.701 -5.133 1.00 95.62 116 VAL A CA 1
ATOM 957 C C . VAL A 1 116 ? 9.270 -5.240 -4.526 1.00 95.62 116 VAL A C 1
ATOM 959 O O . VAL A 1 116 ? 9.211 -4.859 -3.357 1.00 95.62 116 VAL A O 1
ATOM 962 N N . CYS A 1 117 ? 8.201 -5.299 -5.311 1.00 97.44 117 CYS A N 1
ATOM 963 C CA . CYS A 1 117 ? 6.847 -4.945 -4.931 1.00 97.44 117 CYS A CA 1
ATOM 964 C C . CYS A 1 117 ? 5.923 -6.143 -5.204 1.00 97.44 117 CYS A C 1
ATOM 966 O O . CYS A 1 117 ? 5.373 -6.251 -6.298 1.00 97.44 117 CYS A O 1
ATOM 968 N N . PRO A 1 118 ? 5.705 -7.033 -4.216 1.00 95.94 118 PRO A N 1
ATOM 969 C CA . PRO A 1 118 ? 4.853 -8.216 -4.388 1.00 95.94 118 PRO A CA 1
ATOM 970 C C . PRO A 1 118 ? 3.411 -7.917 -4.814 1.00 95.94 118 PRO A C 1
ATOM 972 O O . PRO A 1 118 ? 2.733 -8.794 -5.334 1.00 95.94 118 PRO A O 1
ATOM 975 N N . TYR A 1 119 ? 2.945 -6.684 -4.602 1.00 96.44 119 TYR A N 1
ATOM 976 C CA . TYR A 1 119 ? 1.610 -6.224 -4.987 1.00 96.44 119 TYR A CA 1
ATOM 977 C C . TYR A 1 119 ? 1.640 -5.274 -6.188 1.00 96.44 119 TYR A C 1
ATOM 979 O O . TYR A 1 119 ? 0.735 -4.457 -6.332 1.00 96.44 119 TYR A O 1
ATOM 987 N N . TRP A 1 120 ? 2.681 -5.355 -7.025 1.00 95.56 120 TRP A N 1
ATOM 988 C CA . TRP A 1 120 ? 2.867 -4.505 -8.204 1.00 95.56 120 TRP A CA 1
ATOM 989 C C . TRP A 1 120 ? 1.585 -4.361 -9.028 1.00 95.56 120 TRP A C 1
ATOM 991 O O . TRP A 1 120 ? 1.133 -3.243 -9.246 1.00 95.56 120 TRP A O 1
ATOM 1001 N N . ASP A 1 121 ? 0.957 -5.480 -9.394 1.00 93.50 121 ASP A N 1
ATOM 1002 C CA . ASP A 1 121 ? -0.207 -5.496 -10.288 1.00 93.50 121 ASP A CA 1
ATOM 1003 C C . ASP A 1 121 ? -1.445 -4.800 -9.692 1.00 93.50 121 ASP A C 1
ATOM 1005 O O . ASP A 1 121 ? -2.280 -4.282 -10.428 1.00 93.50 121 ASP A O 1
ATOM 1009 N N . LEU A 1 122 ? -1.556 -4.745 -8.359 1.00 94.44 122 LEU A N 1
ATOM 1010 C CA . LEU A 1 122 ? -2.630 -4.024 -7.665 1.00 94.44 122 LEU A CA 1
ATOM 1011 C C . LEU A 1 122 ? -2.292 -2.545 -7.458 1.00 94.44 122 LEU A C 1
ATOM 1013 O O . LEU A 1 122 ? -3.172 -1.689 -7.489 1.00 94.44 122 LEU A O 1
ATOM 1017 N N . LEU A 1 123 ? -1.018 -2.236 -7.217 1.00 95.31 123 LEU A N 1
ATOM 1018 C CA . LEU A 1 123 ? -0.583 -0.886 -6.876 1.00 95.31 123 LEU A CA 1
ATOM 1019 C C . LEU A 1 123 ? -0.322 -0.017 -8.108 1.00 95.31 123 LEU A C 1
ATOM 1021 O O . LEU A 1 123 ? -0.541 1.190 -8.033 1.00 95.31 123 LEU A O 1
ATOM 1025 N N . ASP A 1 124 ? 0.114 -0.589 -9.231 1.00 93.94 124 ASP A N 1
ATOM 1026 C CA . ASP A 1 124 ? 0.467 0.174 -10.431 1.00 93.94 124 ASP A CA 1
ATOM 1027 C C . ASP A 1 124 ? -0.708 0.953 -11.045 1.00 93.94 124 ASP A C 1
ATOM 1029 O O . ASP A 1 124 ? -0.536 2.148 -11.292 1.00 93.94 124 ASP A O 1
ATOM 1033 N N . PRO A 1 125 ? -1.927 0.397 -11.186 1.00 93.06 125 PRO A N 1
ATOM 1034 C CA . PRO A 1 125 ? -3.063 1.169 -11.698 1.00 93.06 125 PRO A CA 1
ATOM 1035 C C . PRO A 1 125 ? -3.409 2.385 -10.821 1.00 93.06 125 PRO A C 1
ATOM 1037 O O . PRO A 1 125 ? -3.780 3.448 -11.317 1.00 93.06 125 PRO A O 1
ATOM 1040 N N . VAL A 1 126 ? -3.237 2.253 -9.504 1.00 94.12 126 VAL A N 1
ATOM 1041 C CA . VAL A 1 126 ? -3.671 3.247 -8.512 1.00 94.12 126 VAL A CA 1
ATOM 1042 C C . VAL A 1 126 ? -2.594 4.307 -8.260 1.00 94.12 126 VAL A C 1
ATOM 1044 O O . VAL A 1 126 ? -2.869 5.505 -8.215 1.00 94.12 126 VAL A O 1
ATOM 1047 N N . MET A 1 127 ? -1.345 3.877 -8.086 1.00 93.38 127 MET A N 1
ATOM 1048 C CA . MET A 1 127 ? -0.202 4.737 -7.761 1.00 93.38 127 MET A CA 1
ATOM 1049 C C . MET A 1 127 ? 0.544 5.220 -9.015 1.00 93.38 127 MET A C 1
ATOM 1051 O O . MET A 1 127 ? 1.260 6.225 -8.973 1.00 93.38 127 MET A O 1
ATOM 1055 N N . GLY A 1 128 ? 0.371 4.526 -10.142 1.00 87.00 128 GLY A N 1
ATOM 1056 C CA . GLY A 1 128 ? 0.965 4.842 -11.441 1.00 87.00 128 GLY A CA 1
ATOM 1057 C C . GLY A 1 128 ? 0.410 6.104 -12.088 1.00 87.00 128 GLY A C 1
ATOM 1058 O O . GLY A 1 128 ? 1.083 6.701 -12.930 1.00 87.00 128 GLY A O 1
ATOM 1059 N N . GLY A 1 129 ? -0.764 6.564 -11.650 1.00 74.31 129 GLY A N 1
ATOM 1060 C CA . GLY A 1 129 ? -1.444 7.727 -12.220 1.00 74.31 129 GLY A CA 1
ATOM 1061 C C . GLY A 1 129 ? -2.273 7.407 -13.467 1.00 74.31 129 GLY A C 1
ATOM 1062 O O . GLY A 1 129 ? -2.650 8.325 -14.186 1.00 74.31 129 GLY A O 1
ATOM 1063 N N . GLN A 1 130 ? -2.566 6.130 -13.728 1.00 53.25 130 GLN A N 1
ATOM 1064 C CA . GLN A 1 130 ? -3.441 5.684 -14.813 1.00 53.25 130 GLN A CA 1
ATOM 1065 C C . GLN A 1 130 ? -4.802 5.282 -14.235 1.00 53.25 130 GLN A C 1
ATOM 1067 O O . GLN A 1 130 ? -5.133 4.104 -14.157 1.00 53.25 130 GLN A O 1
ATOM 1072 N N . HIS A 1 131 ? -5.613 6.266 -13.843 1.00 43.25 131 HIS A N 1
ATOM 1073 C CA . HIS A 1 131 ? -7.050 6.025 -13.761 1.00 43.25 131 HIS A CA 1
ATOM 1074 C C . HIS A 1 131 ? -7.641 6.377 -15.133 1.00 43.25 131 HIS A C 1
ATOM 1076 O O . HIS A 1 131 ? -7.652 7.559 -15.486 1.00 43.25 131 HIS A O 1
ATOM 1082 N N . PRO A 1 132 ? -8.149 5.417 -15.926 1.00 43.56 132 PRO A N 1
ATOM 1083 C CA . PRO A 1 132 ? -9.068 5.760 -17.000 1.00 43.56 132 PRO A CA 1
ATOM 1084 C C . PRO A 1 132 ? -10.305 6.352 -16.329 1.00 43.56 132 PRO A C 1
ATOM 1086 O O . PRO A 1 132 ? -11.016 5.647 -15.613 1.00 43.56 132 PRO A O 1
ATOM 1089 N N . GLN A 1 133 ? -10.517 7.665 -16.431 1.00 43.22 133 GLN A N 1
ATOM 1090 C CA . GLN A 1 133 ? -11.748 8.261 -15.924 1.00 43.22 133 GLN A CA 1
ATOM 1091 C C . GLN A 1 133 ? -12.934 7.576 -16.613 1.00 43.22 133 GLN A C 1
ATOM 1093 O O . GLN A 1 133 ? -13.048 7.585 -17.833 1.00 43.22 133 GLN A O 1
ATOM 1098 N N . SER A 1 134 ? -13.745 6.927 -15.778 1.00 42.50 134 SER A N 1
ATOM 1099 C CA . SER A 1 134 ? -15.167 6.620 -15.916 1.00 42.50 134 SER A CA 1
ATOM 1100 C C . SER A 1 134 ? -15.822 6.882 -17.276 1.00 42.50 134 SER A C 1
ATOM 1102 O O . SER A 1 134 ? -15.915 8.023 -17.729 1.00 42.50 134 SER A O 1
ATOM 1104 N N . HIS A 1 135 ? -16.455 5.832 -17.802 1.00 44.84 135 HIS A N 1
ATOM 1105 C CA . HIS A 1 135 ? -17.671 5.920 -18.603 1.00 44.84 135 HIS A CA 1
ATOM 1106 C C . HIS A 1 135 ? -18.605 7.024 -18.070 1.00 44.84 135 HIS A C 1
ATOM 1108 O O . HIS A 1 135 ? -19.269 6.833 -17.053 1.00 44.84 135 HIS A O 1
ATOM 1114 N N . GLN A 1 136 ? -18.696 8.158 -18.764 1.00 41.91 136 GLN A N 1
ATOM 1115 C CA . GLN A 1 136 ? -19.913 8.962 -18.740 1.00 41.91 136 GLN A CA 1
ATOM 1116 C C . GLN A 1 136 ? -20.771 8.500 -19.905 1.00 41.91 136 GLN A C 1
ATOM 1118 O O . GLN A 1 136 ? -20.585 8.892 -21.054 1.00 41.91 136 GLN A O 1
ATOM 1123 N N . ALA A 1 137 ? -21.671 7.579 -19.585 1.00 41.06 137 ALA A N 1
ATOM 1124 C CA . ALA A 1 137 ? -22.739 7.181 -20.466 1.00 41.06 137 ALA A CA 1
ATOM 1125 C C . ALA A 1 137 ? -23.939 8.115 -20.228 1.00 41.06 137 ALA A C 1
ATOM 1127 O O . ALA A 1 137 ? -24.421 8.235 -19.104 1.00 41.06 137 ALA A O 1
ATOM 1128 N N . TYR A 1 138 ? -24.395 8.705 -21.333 1.00 38.28 138 TYR A N 1
ATOM 1129 C CA . TYR A 1 138 ? -25.710 9.297 -21.594 1.00 38.28 138 TYR A CA 1
ATOM 1130 C C . TYR A 1 138 ? -26.037 10.681 -21.011 1.00 38.28 138 TYR A C 1
ATOM 1132 O O . TYR A 1 138 ? -26.606 10.814 -19.933 1.00 38.28 138 TYR A O 1
ATOM 1140 N N . THR A 1 139 ? -25.902 11.684 -21.881 1.00 39.75 139 THR A N 1
ATOM 1141 C CA . THR A 1 139 ? -26.987 12.651 -22.105 1.00 39.75 139 THR A CA 1
ATOM 1142 C C . THR A 1 139 ? -27.242 12.735 -23.612 1.00 39.75 139 THR A C 1
ATOM 1144 O O . THR A 1 139 ? -26.605 13.503 -24.325 1.00 39.75 139 THR A O 1
ATOM 1147 N N . LEU A 1 140 ? -28.140 11.883 -24.110 1.00 49.59 140 LEU A N 1
ATOM 1148 C CA . LEU A 1 140 ? -28.857 12.116 -25.363 1.00 49.59 140 LEU A CA 1
ATOM 1149 C C . LEU A 1 140 ? -30.259 12.588 -24.983 1.00 49.59 140 LEU A C 1
ATOM 1151 O O . LEU A 1 140 ? -31.014 11.820 -24.390 1.00 49.59 140 LEU A O 1
ATOM 1155 N N . ALA A 1 141 ? -30.561 13.841 -25.308 1.00 41.50 141 ALA A N 1
ATOM 1156 C CA . ALA A 1 141 ? -31.879 14.313 -25.725 1.00 41.50 141 ALA A CA 1
ATOM 1157 C C . ALA A 1 141 ? -31.724 15.743 -26.272 1.00 41.50 141 ALA A C 1
ATOM 1159 O O . ALA A 1 141 ? -31.736 16.715 -25.521 1.00 41.50 141 ALA A O 1
ATOM 1160 N N . ASP A 1 142 ? -31.439 15.823 -27.574 1.00 42.38 142 ASP A N 1
ATOM 1161 C CA . ASP A 1 142 ? -32.200 16.568 -28.585 1.00 42.38 142 ASP A CA 1
ATOM 1162 C C . ASP A 1 142 ? -32.938 17.842 -28.147 1.00 42.38 142 ASP A C 1
ATOM 1164 O O . ASP A 1 142 ? -33.889 17.794 -27.366 1.00 42.38 142 ASP A O 1
ATOM 1168 N N . SER A 1 143 ? -32.632 18.963 -28.808 1.00 46.72 143 SER A N 1
ATOM 1169 C CA . SER A 1 143 ? -33.490 19.499 -29.884 1.00 46.72 143 SER A CA 1
ATOM 1170 C C . SER A 1 143 ? -32.894 20.788 -30.451 1.00 46.72 143 SER A C 1
ATOM 1172 O O . SER A 1 143 ? -32.792 21.807 -29.769 1.00 46.72 143 SER A O 1
ATOM 1174 N N . GLU A 1 144 ? -32.527 20.733 -31.727 1.00 49.03 144 GLU A N 1
ATOM 1175 C CA . GLU A 1 144 ? -32.332 21.894 -32.587 1.00 49.03 144 GLU A CA 1
ATOM 1176 C C . GLU A 1 144 ? -33.635 22.705 -32.682 1.00 49.03 144 GLU A C 1
ATOM 1178 O O . GLU A 1 144 ? -34.684 22.142 -32.984 1.00 49.03 144 GLU A O 1
ATOM 1183 N N . THR A 1 145 ? -33.563 24.031 -32.549 1.00 43.38 145 THR A N 1
ATOM 1184 C CA . THR A 1 145 ? -34.402 24.922 -33.364 1.00 43.38 145 THR A CA 1
ATOM 1185 C C . THR A 1 145 ? -33.574 26.112 -33.826 1.00 43.38 145 THR A C 1
ATOM 1187 O O . THR A 1 145 ? -33.236 27.011 -33.057 1.00 43.38 145 THR A O 1
ATOM 1190 N N . SER A 1 146 ? -33.250 26.055 -35.113 1.00 50.88 146 SER A N 1
ATOM 1191 C CA . SER A 1 146 ? -32.868 27.148 -36.000 1.00 50.88 146 SER A CA 1
ATOM 1192 C C . SER A 1 146 ? -33.693 28.426 -35.780 1.00 50.88 146 SER A C 1
ATOM 1194 O O . SER A 1 146 ? -34.910 28.358 -35.614 1.00 50.88 146 SER A O 1
ATOM 1196 N N . SER A 1 147 ? -33.032 29.586 -35.844 1.00 52.00 147 SER A N 1
ATOM 1197 C CA . SER A 1 147 ? -33.654 30.853 -36.245 1.00 52.00 147 SER A CA 1
ATOM 1198 C C . SER A 1 147 ? -32.575 31.816 -36.747 1.00 52.00 147 SER A C 1
ATOM 1200 O O . SER A 1 147 ? -32.070 32.650 -35.997 1.00 52.00 147 SER A O 1
ATOM 1202 N N . ASP A 1 148 ? -32.230 31.700 -38.028 1.00 49.62 148 ASP A N 1
ATOM 1203 C CA . ASP A 1 148 ? -31.678 32.816 -38.797 1.00 49.62 148 ASP A CA 1
ATOM 1204 C C . ASP A 1 148 ? -32.795 33.828 -39.070 1.00 49.62 148 ASP A C 1
ATOM 1206 O O . ASP A 1 148 ? -33.848 33.423 -39.548 1.00 49.62 148 ASP A O 1
ATOM 1210 N N . THR A 1 149 ? -32.545 35.119 -38.830 1.00 57.88 149 THR A N 1
ATOM 1211 C CA . THR A 1 149 ? -32.853 36.204 -39.784 1.00 57.88 149 THR A CA 1
ATOM 1212 C C . THR A 1 149 ? -32.121 37.487 -39.374 1.00 57.88 149 THR A C 1
ATOM 1214 O O . THR A 1 149 ? -32.475 38.138 -38.394 1.00 57.88 149 THR A O 1
ATOM 1217 N N . GLU A 1 150 ? -31.075 37.809 -40.134 1.00 50.03 150 GLU A N 1
ATOM 1218 C CA . GLU A 1 150 ? -30.912 39.062 -40.887 1.00 50.03 150 GLU A CA 1
ATOM 1219 C C . GLU A 1 150 ? -31.466 40.371 -40.282 1.00 50.03 150 GLU A C 1
ATOM 1221 O O . GLU A 1 150 ? -32.672 40.566 -40.148 1.00 50.03 150 GLU A O 1
ATOM 1226 N N . SER A 1 151 ? -30.578 41.342 -40.032 1.00 59.91 151 SER A N 1
ATOM 1227 C CA . SER A 1 151 ? -30.931 42.769 -39.975 1.00 59.91 151 SER A CA 1
ATOM 1228 C C . SER A 1 151 ? -29.739 43.648 -40.384 1.00 59.91 151 SER A C 1
ATOM 1230 O O . SER A 1 151 ? -28.855 43.956 -39.594 1.00 59.91 151 SER A O 1
ATOM 1232 N N . THR A 1 152 ? -29.713 43.943 -41.684 1.00 56.38 152 THR A N 1
ATOM 1233 C CA . THR A 1 152 ? -29.551 45.245 -42.360 1.00 56.38 152 THR A CA 1
ATOM 1234 C C . THR A 1 152 ? -28.692 46.353 -41.725 1.00 56.38 152 THR A C 1
ATOM 1236 O O . THR A 1 152 ? -28.984 46.883 -40.657 1.00 56.38 152 THR A O 1
ATOM 1239 N N . ASN A 1 153 ? -27.695 46.788 -42.505 1.00 48.88 153 ASN A N 1
ATOM 1240 C CA . ASN A 1 153 ? -26.944 48.040 -42.362 1.00 48.88 153 ASN A CA 1
ATOM 1241 C C . ASN A 1 153 ? -27.792 49.305 -42.644 1.00 48.88 153 ASN A C 1
ATOM 1243 O O . ASN A 1 153 ? -28.740 49.257 -43.423 1.00 48.88 153 ASN A O 1
ATOM 1247 N N . THR A 1 154 ? -27.276 50.442 -42.147 1.00 51.47 154 THR A N 1
ATOM 1248 C CA . THR A 1 154 ? -27.438 51.834 -42.643 1.00 51.47 154 THR A CA 1
ATOM 1249 C C . THR A 1 154 ? -28.528 52.689 -41.978 1.00 51.47 154 THR A C 1
ATOM 1251 O O . THR A 1 154 ? -29.716 52.440 -42.155 1.00 51.47 154 THR A O 1
ATOM 1254 N N . ILE A 1 155 ? -28.115 53.747 -41.256 1.00 47.03 155 ILE A N 1
ATOM 1255 C CA . ILE A 1 155 ? -27.972 55.152 -41.721 1.00 47.03 155 ILE A CA 1
ATOM 1256 C C . ILE A 1 155 ? -26.871 55.828 -40.894 1.00 4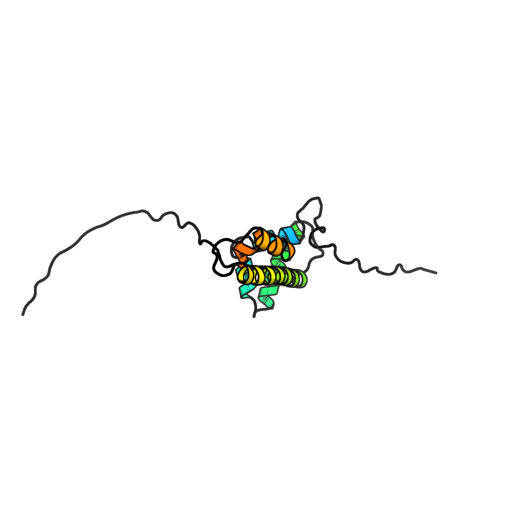7.03 155 ILE A C 1
ATOM 1258 O O . ILE A 1 155 ? -26.830 55.581 -39.669 1.00 47.03 155 ILE A O 1
#

Solvent-accessible surface area (backbone atoms only — not comparable to full-atom values): 9612 Å² total; per-residue (Å²): 136,86,82,76,76,78,82,73,79,74,73,78,68,56,50,78,71,49,38,43,96,90,42,73,16,58,46,55,53,48,51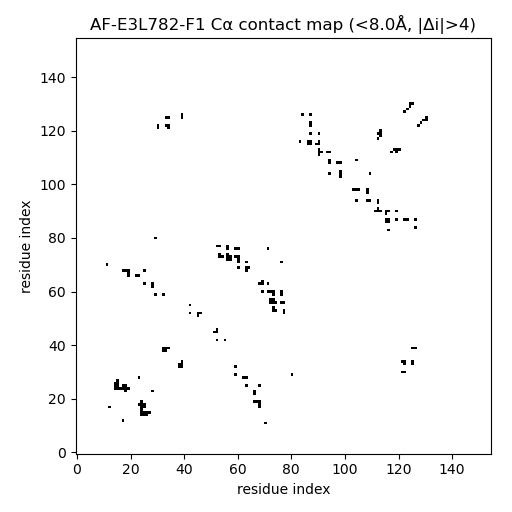,51,51,41,60,40,84,64,43,44,58,59,55,57,71,26,75,89,33,70,66,62,37,39,54,55,22,42,53,53,34,51,57,37,39,76,54,66,41,70,88,66,45,30,71,58,46,51,52,49,54,52,52,53,53,48,29,42,50,55,23,48,54,50,44,55,65,74,40,60,92,50,92,64,78,52,69,72,54,49,56,50,27,39,70,59,14,81,55,38,86,62,43,44,51,64,76,65,74,58,70,81,80,68,90,82,78,81,89,85,79,89,82,91,78,88,79,89,78,90,82,84,86,89,135

Foldseek 3Di:
DDDDDPPPPPDQDPQQPQQDPPHGGLVRLLLVQLLPDLLVVQLVVCPVPVPSNLVSLVVSCVVCVVRVNNPDHSVNSSVVVVQLLVLLVVLVVQQPVVCDPHPDRDPVSVVVSCVSRVCNVSVCCRVVPPDPPDDPDDDDDDDDDDDDDDDDDDD